Protein AF-A0AAW7YY35-F1 (afdb_monomer_lite)

Structure (mmCIF, N/CA/C/O backbone):
data_AF-A0AAW7YY35-F1
#
_entry.id   AF-A0AAW7YY35-F1
#
loop_
_atom_site.group_PDB
_atom_site.id
_atom_site.type_symbol
_atom_site.label_atom_id
_atom_site.label_alt_id
_atom_site.label_comp_id
_atom_site.label_asym_id
_atom_site.label_entity_id
_atom_site.label_seq_id
_atom_site.pdbx_PDB_ins_code
_atom_site.Cartn_x
_atom_site.Cartn_y
_atom_site.Cartn_z
_atom_site.occupancy
_atom_site.B_iso_or_equiv
_atom_site.auth_seq_id
_atom_site.auth_comp_id
_atom_site.auth_asym_id
_atom_site.auth_atom_id
_atom_site.pdbx_PDB_model_num
ATOM 1 N N . ILE A 1 1 ? 7.352 -0.177 8.536 1.00 81.12 1 ILE A N 1
ATOM 2 C CA . ILE A 1 1 ? 7.367 0.287 9.947 1.00 81.12 1 ILE A CA 1
ATOM 3 C C . ILE A 1 1 ? 7.583 1.785 9.914 1.00 81.12 1 ILE A C 1
ATOM 5 O O . ILE A 1 1 ? 8.542 2.205 9.272 1.00 81.12 1 ILE A O 1
ATOM 9 N N . LYS A 1 2 ? 6.680 2.553 10.526 1.00 89.75 2 LYS A N 1
ATOM 10 C CA . LYS A 1 2 ? 6.856 3.989 10.743 1.00 89.75 2 LYS A CA 1
ATOM 11 C C . LYS A 1 2 ? 7.141 4.203 12.227 1.00 89.75 2 LYS A C 1
ATOM 13 O O . LYS A 1 2 ? 6.463 3.597 13.051 1.00 89.75 2 LYS A O 1
ATOM 18 N N . LYS A 1 3 ? 8.161 4.991 12.553 1.00 93.75 3 LYS A N 1
ATOM 19 C CA . LYS A 1 3 ? 8.507 5.363 13.929 1.00 93.75 3 LYS A CA 1
ATOM 20 C C . LYS A 1 3 ? 8.646 6.879 13.987 1.00 93.75 3 LYS A C 1
ATOM 22 O O . LYS A 1 3 ? 9.444 7.420 13.223 1.00 93.75 3 LYS A O 1
ATOM 27 N N . SER A 1 4 ? 7.876 7.533 14.855 1.00 95.06 4 SER A N 1
ATOM 28 C CA . SER A 1 4 ? 8.021 8.976 15.081 1.00 95.06 4 SER A CA 1
ATOM 29 C C . SER A 1 4 ? 9.401 9.272 15.658 1.00 95.06 4 SER A C 1
ATOM 31 O O . SER A 1 4 ? 9.891 8.503 16.490 1.00 95.06 4 SER A O 1
ATOM 33 N N . ILE A 1 5 ? 10.019 10.353 15.193 1.00 94.81 5 ILE A N 1
ATOM 34 C CA . ILE A 1 5 ? 11.199 10.940 15.833 1.00 94.81 5 ILE A CA 1
ATOM 35 C C . ILE A 1 5 ? 10.723 12.045 16.779 1.00 94.81 5 ILE A C 1
ATOM 37 O O . ILE A 1 5 ? 11.043 12.006 17.962 1.00 94.81 5 ILE A O 1
ATOM 41 N N . ASP A 1 6 ? 9.897 12.956 16.264 1.00 94.94 6 ASP A N 1
ATOM 42 C CA . ASP A 1 6 ? 9.273 14.073 16.978 1.00 94.94 6 ASP A CA 1
ATOM 43 C C . ASP A 1 6 ? 7.925 14.433 16.309 1.00 94.94 6 ASP A C 1
ATOM 45 O O . ASP A 1 6 ? 7.353 13.605 15.592 1.00 94.94 6 ASP A O 1
ATOM 49 N N . GLU A 1 7 ? 7.399 15.634 16.572 1.00 93.25 7 GLU A N 1
ATOM 50 C CA . GLU A 1 7 ? 6.134 16.144 16.016 1.00 93.25 7 GLU A CA 1
ATOM 51 C C . GLU A 1 7 ? 6.201 16.466 14.513 1.00 93.25 7 GLU A C 1
ATOM 53 O O . GLU A 1 7 ? 5.165 16.574 13.858 1.00 93.25 7 GLU A O 1
ATOM 58 N N . GLN A 1 8 ? 7.402 16.622 13.952 1.00 93.88 8 GLN A N 1
ATOM 59 C CA . GLN A 1 8 ? 7.618 17.080 12.578 1.00 93.88 8 GLN A CA 1
ATOM 60 C C . GLN A 1 8 ? 8.188 15.983 11.673 1.00 93.88 8 GLN A C 1
ATOM 62 O O . GLN A 1 8 ? 7.997 16.024 10.456 1.00 93.88 8 GLN A O 1
ATOM 67 N N . ALA A 1 9 ? 8.873 14.988 12.240 1.00 94.38 9 ALA A N 1
ATOM 68 C CA . ALA A 1 9 ? 9.591 13.972 11.487 1.00 94.38 9 ALA A CA 1
ATOM 69 C C . ALA A 1 9 ? 9.317 12.539 11.965 1.00 94.38 9 ALA A C 1
ATOM 71 O O . ALA A 1 9 ? 9.166 12.231 13.149 1.00 94.38 9 ALA A O 1
ATOM 72 N N . TYR A 1 10 ? 9.338 11.611 11.006 1.00 95.56 10 TYR A N 1
ATOM 73 C CA . TYR A 1 10 ? 9.265 10.176 11.261 1.00 95.56 10 TYR A CA 1
ATOM 74 C C . TYR A 1 10 ? 10.197 9.397 10.332 1.00 95.56 10 TYR A C 1
ATOM 76 O O . TYR A 1 10 ? 10.460 9.790 9.196 1.00 95.56 10 TYR A O 1
ATOM 84 N N . VAL A 1 11 ? 10.655 8.235 10.798 1.00 95.69 11 VAL A N 1
ATOM 85 C CA . VAL A 1 11 ? 11.404 7.276 9.979 1.00 95.69 11 VAL A CA 1
ATOM 86 C C . VAL A 1 11 ? 10.445 6.256 9.394 1.00 95.69 11 VAL A C 1
ATOM 88 O O . VAL A 1 11 ? 9.667 5.627 10.118 1.00 95.69 11 VAL A O 1
ATOM 91 N N . GLN A 1 12 ? 10.552 6.021 8.089 1.00 95.38 12 GLN A N 1
ATOM 92 C CA . GLN A 1 12 ? 9.882 4.917 7.417 1.00 95.38 12 GLN A CA 1
ATOM 93 C C . GLN A 1 12 ? 10.899 3.880 6.953 1.00 95.38 12 GLN A C 1
ATOM 95 O O . GLN A 1 12 ? 11.724 4.136 6.081 1.00 95.38 12 GLN A O 1
ATOM 100 N N . ARG A 1 13 ? 10.795 2.662 7.489 1.00 93.50 13 ARG A N 1
ATOM 101 C CA . ARG A 1 13 ? 11.551 1.527 6.956 1.00 93.50 13 ARG A CA 1
ATOM 102 C C . ARG A 1 13 ? 10.914 1.056 5.654 1.00 93.50 13 ARG A C 1
ATOM 104 O O . ARG A 1 13 ? 9.771 0.586 5.674 1.00 93.50 13 ARG A O 1
ATOM 111 N N . ILE A 1 14 ? 11.681 1.126 4.571 1.00 89.25 14 ILE A N 1
ATOM 112 C CA . ILE A 1 14 ? 11.347 0.567 3.261 1.00 89.25 14 ILE A CA 1
ATOM 113 C C . ILE A 1 14 ? 12.175 -0.705 3.077 1.00 89.25 14 ILE A C 1
ATOM 115 O O . ILE A 1 14 ? 13.384 -0.704 3.287 1.00 89.25 14 ILE A O 1
ATOM 119 N N . THR A 1 15 ? 11.517 -1.804 2.724 1.00 86.44 15 THR A N 1
ATOM 120 C CA . THR A 1 15 ? 12.163 -3.092 2.446 1.00 86.44 15 THR A CA 1
ATOM 121 C C . THR A 1 15 ? 11.738 -3.566 1.063 1.00 86.44 15 THR A C 1
ATOM 123 O O . THR A 1 15 ? 10.561 -3.389 0.729 1.00 86.44 15 THR A O 1
ATOM 126 N N . PRO A 1 16 ? 12.630 -4.195 0.278 1.00 86.06 16 PRO A N 1
ATOM 127 C CA . PRO A 1 16 ? 12.242 -4.824 -0.979 1.00 86.06 16 PRO A CA 1
ATOM 128 C C . PRO A 1 16 ? 11.058 -5.780 -0.794 1.00 86.06 16 PRO A C 1
ATOM 130 O O . PRO A 1 16 ? 10.912 -6.417 0.256 1.00 86.06 16 PRO A O 1
ATOM 133 N N . ARG A 1 17 ? 10.198 -5.885 -1.812 1.00 85.06 17 ARG A N 1
ATOM 134 C CA . ARG A 1 17 ? 9.099 -6.857 -1.792 1.00 85.06 17 ARG A CA 1
ATOM 135 C C . ARG A 1 17 ? 9.664 -8.270 -1.916 1.00 85.06 17 ARG A C 1
ATOM 137 O O . ARG A 1 17 ? 10.615 -8.507 -2.655 1.00 85.06 17 ARG A O 1
ATOM 144 N N . LYS A 1 18 ? 9.046 -9.229 -1.223 1.00 87.06 18 LYS A N 1
ATOM 145 C CA . LYS A 1 18 ? 9.336 -10.648 -1.462 1.00 87.06 18 LYS A CA 1
ATOM 146 C C . LYS A 1 18 ? 8.724 -11.050 -2.804 1.00 87.06 18 LYS A C 1
ATOM 148 O O . LYS A 1 18 ? 7.665 -10.543 -3.174 1.00 87.06 18 LYS A O 1
ATOM 153 N N . LYS A 1 19 ? 9.342 -12.019 -3.486 1.00 83.50 19 LYS A N 1
ATOM 154 C CA . LYS A 1 19 ? 8.921 -12.488 -4.818 1.00 83.50 19 LYS A CA 1
ATOM 155 C C . LYS A 1 19 ? 7.419 -12.784 -4.914 1.00 83.50 19 LYS A C 1
ATOM 157 O O . LYS A 1 19 ? 6.786 -12.374 -5.872 1.00 83.50 19 LYS A O 1
ATOM 162 N N . ARG A 1 20 ? 6.838 -13.423 -3.890 1.00 86.75 20 ARG A N 1
ATOM 163 C CA . ARG A 1 20 ? 5.423 -13.847 -3.845 1.00 86.75 20 ARG A CA 1
ATOM 164 C C . ARG A 1 20 ? 4.505 -12.928 -3.028 1.00 86.75 20 ARG A C 1
ATOM 166 O O . ARG A 1 20 ? 3.432 -13.354 -2.621 1.00 86.75 20 ARG A O 1
ATOM 173 N N . SER A 1 21 ? 4.923 -11.701 -2.716 1.00 89.50 21 SER A N 1
ATOM 174 C CA . SER A 1 21 ? 4.057 -10.760 -1.994 1.00 89.50 21 SER A CA 1
ATOM 175 C C . SER A 1 21 ? 2.811 -10.411 -2.815 1.00 89.50 21 SER A C 1
ATOM 177 O O . SER A 1 21 ? 2.918 -10.165 -4.018 1.00 89.50 21 SER A O 1
ATOM 179 N N . ASN A 1 22 ? 1.652 -10.352 -2.156 1.00 89.94 22 ASN A N 1
ATOM 180 C CA . ASN A 1 22 ? 0.401 -9.900 -2.767 1.00 89.94 22 ASN A CA 1
ATOM 181 C C . ASN A 1 22 ? 0.475 -8.418 -3.156 1.00 89.94 22 ASN A C 1
ATOM 183 O O . ASN A 1 22 ? 1.213 -7.636 -2.544 1.00 89.94 22 ASN A O 1
ATOM 187 N N . TRP A 1 23 ? -0.329 -8.039 -4.146 1.00 92.88 23 TRP A N 1
ATOM 188 C CA . TRP A 1 23 ? -0.540 -6.653 -4.550 1.00 92.88 23 TRP A CA 1
ATOM 189 C C . TRP A 1 23 ? -1.918 -6.176 -4.105 1.00 92.88 23 TRP A C 1
ATOM 191 O O . TRP A 1 23 ? -2.872 -6.947 -4.074 1.00 92.88 23 TRP A O 1
ATOM 201 N N . SER A 1 24 ? -2.005 -4.900 -3.741 1.00 92.06 24 SER A N 1
ATOM 202 C CA . SER A 1 24 ? -3.274 -4.203 -3.546 1.00 92.06 24 SER A CA 1
ATOM 203 C C . SER A 1 24 ? -3.521 -3.283 -4.732 1.00 92.06 24 SER A C 1
ATOM 205 O O . SER A 1 24 ? -2.561 -2.798 -5.339 1.00 92.06 24 SER A O 1
ATOM 207 N N . LYS A 1 25 ? -4.788 -2.981 -5.016 1.00 90.81 25 LYS A N 1
ATOM 208 C CA . LYS A 1 25 ? -5.172 -2.072 -6.104 1.00 90.81 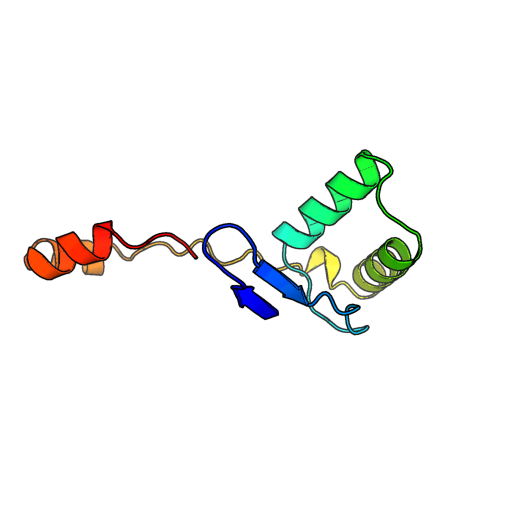25 LYS A CA 1
ATOM 209 C C . LYS A 1 25 ? -4.517 -0.688 -5.976 1.00 90.81 25 LYS A C 1
ATOM 211 O O . LYS A 1 25 ? -3.959 -0.154 -6.925 1.00 90.81 25 LYS A O 1
ATOM 216 N N . ARG A 1 26 ? -4.429 -0.155 -4.755 1.00 91.12 26 ARG A N 1
ATOM 217 C CA . ARG A 1 26 ? -3.711 1.105 -4.493 1.00 91.12 26 ARG A CA 1
ATOM 218 C C . ARG A 1 26 ? -2.223 1.035 -4.872 1.00 91.12 26 ARG A C 1
ATOM 220 O O . ARG A 1 26 ? -1.650 2.005 -5.362 1.00 91.12 26 ARG A O 1
ATOM 227 N N . ASN A 1 27 ? -1.565 -0.101 -4.631 1.00 92.50 27 ASN A N 1
ATOM 228 C CA . ASN A 1 27 ? -0.156 -0.268 -4.990 1.00 92.50 27 ASN A CA 1
ATOM 229 C C . ASN A 1 27 ? 0.043 -0.421 -6.503 1.00 92.50 27 ASN A C 1
ATOM 231 O O . ASN A 1 27 ? 1.070 0.043 -7.003 1.00 92.50 27 ASN A O 1
ATOM 235 N N . THR A 1 28 ? -0.897 -1.049 -7.220 1.00 94.69 28 THR A N 1
ATOM 236 C CA . THR A 1 28 ? -0.848 -1.118 -8.689 1.00 94.69 28 THR A CA 1
ATOM 237 C C . THR A 1 28 ? -1.032 0.275 -9.290 1.00 94.69 28 THR A C 1
ATOM 239 O O . THR A 1 28 ? -0.194 0.687 -10.084 1.00 94.69 28 THR A O 1
ATOM 242 N N . GLU A 1 29 ? -1.991 1.063 -8.796 1.00 95.38 29 GLU A N 1
ATOM 243 C CA . GLU A 1 29 ? -2.213 2.461 -9.209 1.00 95.38 29 GLU A CA 1
ATOM 244 C C . GLU A 1 29 ? -0.980 3.348 -8.958 1.00 95.38 29 GLU A C 1
ATOM 246 O O . GLU A 1 29 ? -0.555 4.126 -9.813 1.00 95.38 29 GLU A O 1
ATOM 251 N N . HIS A 1 30 ? -0.344 3.224 -7.786 1.00 95.38 30 HIS A N 1
ATOM 252 C CA . HIS A 1 30 ? 0.899 3.945 -7.503 1.00 95.38 30 HIS A CA 1
ATOM 253 C C . HIS A 1 30 ? 2.037 3.544 -8.445 1.00 95.38 30 HIS A C 1
ATOM 255 O O . HIS A 1 30 ? 2.810 4.406 -8.863 1.00 95.38 30 HIS A O 1
ATOM 261 N N . ALA A 1 31 ? 2.156 2.256 -8.770 1.00 95.50 31 ALA A N 1
ATOM 262 C CA . ALA A 1 31 ? 3.165 1.775 -9.701 1.00 95.50 31 ALA A CA 1
ATOM 263 C C . ALA A 1 31 ? 2.913 2.291 -11.126 1.00 95.50 31 ALA A C 1
ATOM 265 O O . ALA A 1 31 ? 3.849 2.775 -11.757 1.00 95.50 31 ALA A O 1
ATOM 266 N N . GLU A 1 32 ? 1.669 2.251 -11.599 1.00 97.19 32 GLU A N 1
ATOM 267 C CA . GLU A 1 32 ? 1.261 2.781 -12.905 1.00 97.19 32 GLU A CA 1
ATOM 268 C C . GLU A 1 32 ? 1.541 4.278 -13.018 1.00 97.19 32 GLU A C 1
ATOM 270 O O . GLU A 1 32 ? 2.169 4.711 -13.983 1.00 97.19 32 GLU A O 1
ATOM 275 N N . ARG A 1 33 ? 1.187 5.060 -11.991 1.00 98.25 33 ARG A N 1
ATOM 276 C CA . ARG A 1 33 ? 1.500 6.492 -11.941 1.00 98.25 33 ARG A CA 1
ATOM 277 C C . ARG A 1 33 ? 3.005 6.749 -12.033 1.00 98.25 33 ARG A C 1
ATOM 279 O O . ARG A 1 33 ? 3.438 7.604 -12.795 1.00 98.25 33 ARG A O 1
ATOM 286 N N . LEU A 1 34 ? 3.819 6.005 -11.284 1.00 97.81 34 LEU A N 1
ATOM 287 C CA . LEU A 1 34 ? 5.277 6.153 -11.330 1.00 97.81 34 LEU A CA 1
ATOM 288 C C . LEU A 1 34 ? 5.872 5.751 -12.687 1.00 97.81 34 LEU A C 1
ATOM 290 O O . LEU A 1 34 ? 6.873 6.336 -13.092 1.00 97.81 34 LEU A O 1
ATOM 294 N N . ILE A 1 35 ? 5.285 4.772 -13.381 1.00 98.00 35 ILE A N 1
ATOM 295 C CA . ILE A 1 35 ? 5.675 4.415 -14.752 1.00 98.00 35 ILE A CA 1
ATOM 296 C C . ILE A 1 35 ? 5.338 5.564 -15.705 1.00 98.00 35 ILE A C 1
ATOM 298 O O . ILE A 1 35 ? 6.207 5.990 -16.460 1.00 98.00 35 ILE A O 1
ATOM 302 N N . ALA A 1 36 ? 4.118 6.101 -15.630 1.00 98.31 36 ALA A N 1
ATOM 303 C CA . ALA A 1 36 ? 3.680 7.219 -16.464 1.00 98.31 36 ALA A CA 1
ATOM 304 C C . ALA A 1 36 ? 4.525 8.488 -16.240 1.00 98.31 36 ALA A C 1
ATOM 306 O O . ALA A 1 36 ? 4.843 9.198 -17.186 1.00 98.31 36 ALA A O 1
ATOM 307 N N . GLU A 1 37 ? 4.942 8.740 -14.997 1.00 98.25 37 GLU A N 1
ATOM 308 C CA . GLU A 1 37 ? 5.832 9.850 -14.630 1.00 98.25 37 GLU A CA 1
ATOM 309 C C . GLU A 1 37 ? 7.321 9.578 -14.943 1.00 98.25 37 GLU A C 1
ATOM 311 O O . GLU A 1 37 ? 8.167 10.409 -14.621 1.00 98.25 37 GLU A O 1
ATOM 316 N N . ASN A 1 38 ? 7.675 8.421 -15.517 1.00 97.56 38 ASN A N 1
ATOM 317 C CA . ASN A 1 38 ? 9.059 7.982 -15.752 1.00 97.56 38 ASN A CA 1
ATOM 318 C C . ASN A 1 38 ? 9.946 7.984 -14.484 1.00 97.56 38 ASN A C 1
ATOM 320 O O . ASN A 1 38 ? 11.145 8.255 -14.520 1.00 97.56 38 ASN A O 1
ATOM 324 N N . ARG A 1 39 ? 9.340 7.692 -13.328 1.00 97.81 39 ARG A N 1
ATOM 325 C CA . ARG A 1 39 ? 10.001 7.605 -12.012 1.00 97.81 39 ARG A CA 1
ATOM 326 C C . ARG A 1 39 ? 10.184 6.167 -11.533 1.00 97.81 39 ARG A C 1
ATOM 328 O O . ARG A 1 39 ? 10.799 5.935 -10.491 1.00 97.81 39 ARG A O 1
ATOM 335 N N . MET A 1 40 ? 9.609 5.201 -12.247 1.00 96.88 40 MET A N 1
ATOM 336 C CA . MET A 1 40 ? 9.777 3.784 -11.956 1.00 96.88 40 MET A CA 1
ATOM 337 C C . MET A 1 40 ? 11.159 3.306 -12.411 1.00 96.88 40 MET A C 1
ATOM 339 O O . MET A 1 40 ? 11.529 3.464 -13.567 1.00 96.88 40 MET A O 1
ATOM 343 N N . MET A 1 41 ? 11.895 2.672 -11.501 1.00 95.62 41 MET A N 1
ATOM 344 C CA . MET A 1 41 ? 13.207 2.083 -11.783 1.00 95.62 41 MET A CA 1
ATOM 345 C C . MET A 1 41 ? 13.088 0.603 -12.171 1.00 95.62 41 MET A C 1
ATOM 347 O O . MET A 1 41 ? 12.131 -0.072 -11.779 1.00 95.62 41 MET A O 1
ATOM 351 N N . GLU A 1 42 ? 14.111 0.057 -12.838 1.00 95.88 42 GLU A N 1
ATOM 352 C CA . GLU A 1 42 ? 14.145 -1.348 -13.285 1.00 95.88 42 GLU A CA 1
ATOM 353 C C . GLU A 1 42 ? 13.870 -2.366 -12.172 1.00 95.88 42 GLU A C 1
ATOM 355 O O . GLU A 1 42 ? 13.100 -3.306 -12.364 1.00 95.88 42 GLU A O 1
ATOM 360 N N . ALA A 1 43 ? 14.409 -2.151 -10.969 1.00 92.31 43 ALA A N 1
ATOM 361 C CA . ALA A 1 43 ? 14.144 -3.030 -9.827 1.00 92.31 43 ALA A CA 1
ATOM 362 C C . ALA A 1 43 ? 12.641 -3.121 -9.485 1.00 92.31 43 ALA A C 1
ATOM 364 O O . ALA A 1 43 ? 12.142 -4.175 -9.090 1.00 92.31 43 ALA A O 1
ATOM 365 N N . GLY A 1 44 ? 11.894 -2.027 -9.665 1.00 92.88 44 GLY A N 1
ATOM 366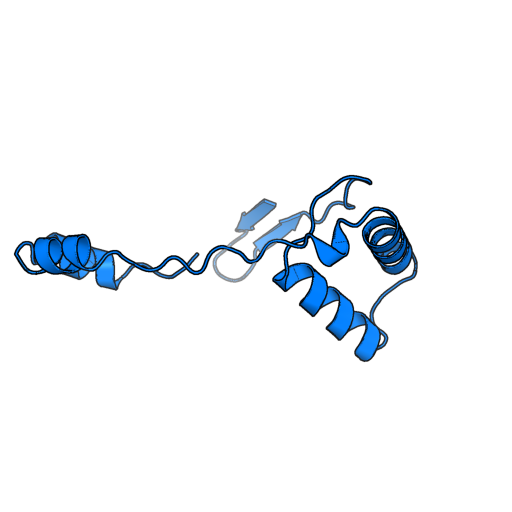 C CA . GLY A 1 44 ? 10.443 -2.018 -9.512 1.00 92.88 44 GLY A CA 1
ATOM 367 C C . GLY A 1 44 ? 9.735 -2.728 -10.666 1.00 92.88 44 GLY A C 1
ATOM 368 O O . GLY A 1 44 ? 8.833 -3.531 -10.418 1.00 92.88 44 GLY A O 1
ATOM 369 N N . LEU A 1 45 ? 10.181 -2.491 -11.906 1.00 95.38 45 LEU A N 1
ATOM 370 C CA . LEU A 1 45 ? 9.634 -3.120 -13.113 1.00 95.38 45 LEU A CA 1
ATOM 371 C C . LEU A 1 45 ? 9.772 -4.643 -13.097 1.00 95.38 45 LEU A C 1
ATOM 373 O O . LEU A 1 45 ? 8.844 -5.328 -13.520 1.00 95.38 45 LEU A O 1
ATOM 377 N N . VAL A 1 46 ? 10.882 -5.181 -12.584 1.00 94.38 46 VAL A N 1
ATOM 378 C CA . VAL A 1 46 ? 11.069 -6.633 -12.418 1.00 94.38 46 VAL A CA 1
ATOM 379 C C . VAL A 1 46 ? 9.932 -7.228 -11.585 1.00 94.38 46 VAL A C 1
ATOM 381 O O . VAL A 1 46 ? 9.281 -8.172 -12.021 1.00 94.38 46 VAL A O 1
ATOM 384 N N . HIS A 1 47 ? 9.610 -6.628 -10.437 1.00 93.69 47 HIS A N 1
ATOM 385 C CA . HIS A 1 47 ? 8.526 -7.122 -9.585 1.00 93.69 47 HIS A CA 1
ATOM 386 C C . HIS A 1 47 ? 7.134 -6.961 -10.203 1.00 93.69 47 HIS A C 1
ATOM 388 O O . HIS A 1 47 ? 6.253 -7.772 -9.924 1.00 93.69 47 HIS A O 1
ATOM 394 N N . ILE A 1 48 ? 6.920 -5.919 -11.011 1.00 94.38 48 ILE A N 1
ATOM 395 C CA . ILE A 1 48 ? 5.661 -5.722 -11.744 1.00 94.38 48 ILE A CA 1
ATOM 396 C C . ILE A 1 48 ? 5.502 -6.813 -12.804 1.00 94.38 48 ILE A C 1
ATOM 398 O O . ILE A 1 48 ? 4.442 -7.424 -12.898 1.00 94.38 48 ILE A O 1
ATOM 402 N N . ARG A 1 49 ? 6.566 -7.102 -13.565 1.00 95.19 49 ARG A N 1
ATOM 403 C CA . ARG A 1 49 ? 6.583 -8.170 -14.572 1.00 95.19 49 ARG A CA 1
ATOM 404 C C . ARG A 1 49 ? 6.326 -9.539 -13.948 1.00 95.19 49 ARG A C 1
ATOM 406 O O . ARG A 1 49 ? 5.482 -10.269 -14.449 1.00 95.19 49 ARG A O 1
ATOM 413 N N . GLU A 1 50 ? 6.991 -9.859 -12.837 1.00 94.19 50 GLU A N 1
ATOM 414 C CA . GLU A 1 50 ? 6.748 -11.109 -12.104 1.00 94.19 50 GLU A CA 1
ATOM 415 C C . GLU A 1 50 ? 5.294 -11.227 -11.634 1.00 94.19 50 GLU A C 1
ATOM 417 O O . GLU A 1 50 ? 4.698 -12.288 -11.779 1.00 94.19 50 GLU A O 1
ATOM 422 N N . ALA A 1 51 ? 4.720 -10.145 -11.099 1.00 93.94 51 ALA A N 1
ATOM 423 C CA . ALA A 1 51 ? 3.350 -10.142 -10.592 1.00 93.94 51 ALA A CA 1
ATOM 424 C C . ALA A 1 51 ? 2.289 -10.272 -11.691 1.00 93.94 51 ALA A C 1
ATOM 426 O O . ALA A 1 51 ? 1.253 -10.883 -11.463 1.00 93.94 51 ALA A O 1
ATOM 427 N N . LYS A 1 52 ? 2.542 -9.703 -12.874 1.00 94.69 52 LYS A N 1
ATOM 428 C CA . LYS A 1 52 ? 1.686 -9.892 -14.054 1.00 94.69 52 LYS A CA 1
ATOM 429 C C . LYS A 1 52 ? 1.808 -11.308 -14.613 1.00 94.69 52 LYS A C 1
ATOM 431 O O . LYS A 1 52 ? 0.819 -11.916 -14.993 1.00 94.69 52 LYS A O 1
ATOM 436 N N . ALA A 1 53 ? 3.023 -11.859 -14.636 1.00 94.69 53 ALA A N 1
ATOM 437 C CA . ALA A 1 53 ? 3.264 -13.205 -15.149 1.00 94.69 53 ALA A CA 1
ATOM 438 C C . ALA A 1 53 ? 2.606 -14.301 -14.295 1.00 94.69 53 ALA A C 1
ATOM 440 O O . ALA A 1 53 ? 2.232 -15.341 -14.829 1.00 94.69 53 ALA A O 1
ATOM 441 N N . ASP A 1 54 ? 2.476 -14.086 -12.983 1.00 93.38 54 ASP A N 1
ATOM 442 C CA . ASP A 1 54 ? 1.881 -15.056 -12.058 1.00 93.38 54 ASP A CA 1
ATOM 443 C C . ASP A 1 54 ? 0.471 -14.684 -11.562 1.00 93.38 54 ASP A C 1
ATOM 445 O O . ASP A 1 54 ? -0.048 -15.329 -10.649 1.00 93.38 54 ASP A O 1
ATOM 449 N N . GLY A 1 55 ? -0.163 -13.677 -12.175 1.00 92.19 55 GLY A N 1
ATOM 450 C CA . GLY A 1 55 ? -1.561 -13.304 -11.937 1.00 92.19 55 GLY A CA 1
ATOM 451 C C . GLY A 1 55 ? -1.820 -12.488 -10.666 1.00 92.19 55 GLY A C 1
ATOM 452 O O . GLY A 1 55 ? -2.961 -12.102 -10.408 1.00 92.19 55 GLY A O 1
ATOM 453 N N . ARG A 1 56 ? -0.794 -12.205 -9.848 1.00 93.56 56 ARG A N 1
ATOM 454 C CA . ARG A 1 56 ? -0.941 -11.399 -8.619 1.00 93.56 56 ARG A CA 1
ATOM 455 C C . ARG A 1 56 ? -1.303 -9.946 -8.893 1.00 93.56 56 ARG A C 1
ATOM 457 O O . ARG A 1 56 ? -1.840 -9.281 -8.008 1.00 93.56 56 ARG A O 1
ATOM 464 N N . TRP A 1 57 ? -0.929 -9.436 -10.062 1.00 93.75 57 TRP A N 1
ATOM 465 C CA . TRP A 1 57 ? -1.259 -8.080 -10.480 1.00 93.75 57 TRP A CA 1
ATOM 466 C C . TRP A 1 57 ? -2.759 -7.944 -10.746 1.00 93.75 57 TRP A C 1
ATOM 468 O O . TRP A 1 57 ? -3.396 -7.016 -10.259 1.00 93.75 57 TRP A O 1
ATOM 478 N N . GLU A 1 58 ? -3.334 -8.903 -11.461 1.00 90.50 58 GLU A N 1
ATOM 479 C CA . GLU A 1 58 ? -4.754 -8.970 -11.799 1.00 90.50 58 GLU A CA 1
ATOM 480 C C . GLU A 1 58 ? -5.590 -9.339 -10.570 1.00 90.50 58 GLU A C 1
ATOM 482 O O . GLU A 1 58 ? -6.675 -8.799 -10.368 1.00 90.50 58 GLU A O 1
ATOM 487 N N . SER A 1 59 ? -5.055 -10.196 -9.694 1.00 89.38 59 SER A N 1
ATOM 488 C CA . SER A 1 59 ? -5.668 -10.538 -8.409 1.00 89.38 59 SER A CA 1
ATOM 489 C C . SER A 1 59 ? -5.462 -9.462 -7.332 1.00 89.38 59 SER A C 1
ATOM 491 O O . SER A 1 59 ? -5.623 -9.757 -6.142 1.00 89.38 59 SER A O 1
ATOM 493 N N . ALA A 1 60 ? -5.021 -8.253 -7.697 1.00 89.62 60 ALA A N 1
ATOM 494 C CA . ALA A 1 60 ? -4.742 -7.206 -6.729 1.00 89.62 60 ALA A CA 1
ATOM 495 C C . ALA A 1 60 ? -6.016 -6.853 -5.957 1.00 89.62 60 ALA A C 1
ATOM 497 O O . ALA A 1 60 ? -6.998 -6.360 -6.514 1.00 89.62 60 ALA A O 1
ATOM 498 N N . TYR A 1 61 ? -6.001 -7.106 -4.651 1.00 81.50 61 TYR A N 1
ATOM 499 C CA . TYR A 1 61 ? -7.195 -6.924 -3.840 1.00 81.50 61 TYR A CA 1
ATOM 500 C C . TYR A 1 61 ? -7.498 -5.433 -3.676 1.00 81.50 61 TYR A C 1
ATOM 502 O O . TYR A 1 61 ? -6.607 -4.597 -3.466 1.00 81.50 61 TYR A O 1
ATOM 510 N N . VAL A 1 62 ? -8.780 -5.096 -3.749 1.00 74.00 62 VAL A N 1
ATOM 511 C CA . VAL A 1 62 ? -9.274 -3.810 -3.264 1.00 74.00 62 VAL A CA 1
ATOM 512 C C . VAL A 1 62 ? -9.267 -3.907 -1.743 1.00 74.00 62 VAL A C 1
ATOM 514 O O . VAL A 1 62 ? -9.741 -4.902 -1.191 1.00 74.00 62 VAL A O 1
ATOM 517 N N . VAL A 1 63 ? -8.691 -2.922 -1.048 1.00 66.44 63 VAL A N 1
ATOM 518 C CA . VAL A 1 63 ? -8.954 -2.787 0.392 1.00 66.44 63 VAL A CA 1
ATOM 519 C C . VAL A 1 63 ? -10.465 -2.659 0.498 1.00 66.44 63 VAL A C 1
ATOM 521 O O . VAL A 1 63 ? -11.014 -1.751 -0.119 1.00 66.44 63 VAL A O 1
ATOM 524 N N . SER A 1 64 ? -11.127 -3.615 1.152 1.00 60.53 64 SER A N 1
ATOM 525 C CA . SER A 1 64 ? -12.587 -3.679 1.181 1.00 60.53 64 SER A CA 1
ATOM 526 C C . SER A 1 64 ? -13.138 -2.303 1.532 1.00 60.53 64 SER A C 1
ATOM 528 O O . SER A 1 64 ? -12.769 -1.756 2.575 1.00 60.53 64 SER A O 1
ATOM 530 N N . GLU A 1 65 ? -13.993 -1.745 0.675 1.00 65.31 65 GLU A N 1
ATOM 531 C CA . GLU A 1 65 ? -14.813 -0.610 1.076 1.00 65.31 65 GLU A CA 1
ATOM 532 C C . GLU A 1 65 ? -15.659 -1.095 2.247 1.00 65.31 65 GLU A C 1
ATOM 534 O O . GLU A 1 65 ? -16.593 -1.877 2.083 1.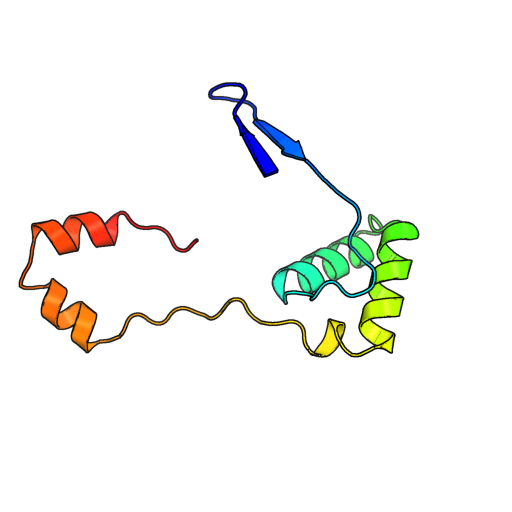00 65.31 65 GLU A O 1
ATOM 539 N N . MET A 1 66 ? -15.250 -0.718 3.457 1.00 71.81 66 MET A N 1
ATOM 540 C CA . MET A 1 66 ? -15.962 -1.089 4.664 1.00 71.81 66 MET A CA 1
ATOM 541 C C . MET A 1 66 ? -17.258 -0.285 4.673 1.00 71.81 66 MET A C 1
ATOM 543 O O . MET A 1 66 ? -17.266 0.909 4.975 1.00 71.81 66 MET A O 1
ATOM 547 N N . GLN A 1 67 ? -18.338 -0.936 4.255 1.00 82.75 67 GLN A N 1
ATOM 548 C CA . GLN A 1 67 ? -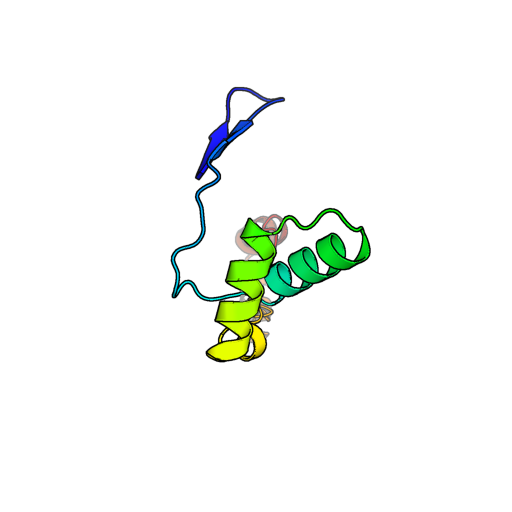19.685 -0.418 4.416 1.00 82.75 67 GLN A CA 1
ATOM 549 C C . GLN A 1 67 ? -20.108 -0.693 5.852 1.00 82.75 67 GLN A C 1
ATOM 551 O O . GLN A 1 67 ? -20.032 -1.828 6.324 1.00 82.75 67 GLN A O 1
ATOM 556 N N . VAL A 1 68 ? -20.494 0.364 6.558 1.00 86.62 68 VAL A N 1
ATOM 557 C CA . VAL A 1 68 ? -21.004 0.242 7.921 1.00 86.62 68 VAL A CA 1
ATOM 558 C C . VAL A 1 68 ? -22.435 -0.292 7.822 1.00 86.62 68 VAL A C 1
ATOM 560 O O . VAL A 1 68 ? -23.239 0.328 7.121 1.00 86.62 68 VAL A O 1
ATOM 563 N N . PRO A 1 69 ? -22.761 -1.428 8.462 1.00 92.00 69 PRO 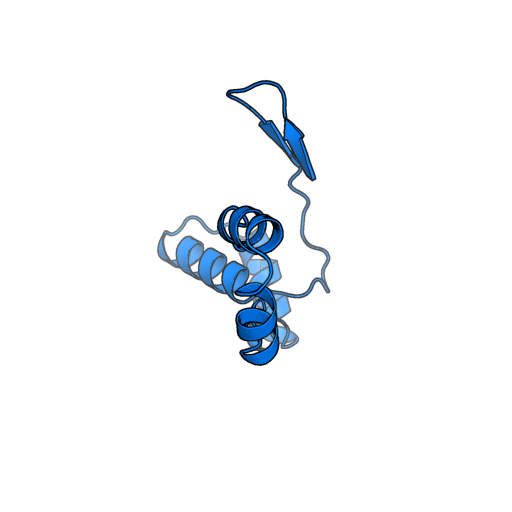A N 1
ATOM 564 C CA . PRO A 1 69 ? -24.111 -1.979 8.440 1.00 92.00 69 PRO A CA 1
ATOM 565 C C . PRO A 1 69 ? -25.151 -0.989 8.982 1.00 92.00 69 PRO A C 1
ATOM 567 O O . PRO A 1 69 ? -24.888 -0.263 9.943 1.00 92.00 69 PRO A O 1
ATOM 570 N N . THR A 1 70 ? -26.330 -0.941 8.361 1.00 92.06 70 THR A N 1
ATOM 571 C CA . THR A 1 70 ? -27.392 0.008 8.736 1.00 92.06 70 THR A CA 1
ATOM 572 C C . THR A 1 70 ? -27.928 -0.256 10.142 1.00 92.06 70 THR A C 1
ATOM 574 O O . THR A 1 70 ? -28.126 0.685 10.901 1.00 92.06 70 THR A O 1
ATOM 577 N N . ASP A 1 71 ? -28.066 -1.524 10.522 1.00 94.50 71 ASP A N 1
ATOM 578 C CA . ASP A 1 71 ? -28.483 -1.956 11.861 1.00 94.50 71 ASP A CA 1
ATOM 579 C C . ASP A 1 71 ? -27.514 -1.484 12.958 1.00 94.50 71 ASP A C 1
ATOM 581 O O . ASP A 1 71 ? -27.933 -1.085 14.045 1.00 94.50 71 ASP A O 1
ATOM 585 N N . PHE A 1 72 ? -26.211 -1.46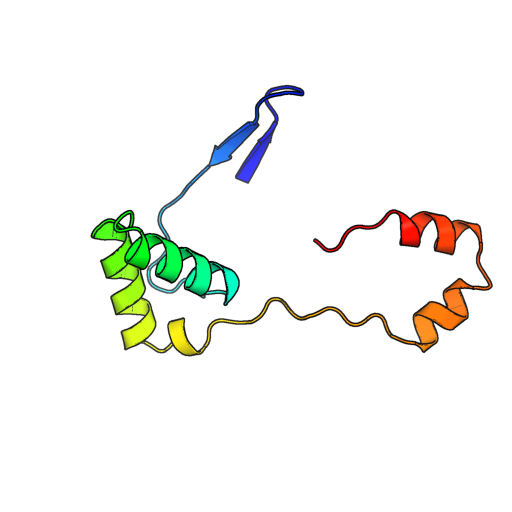2 12.667 1.00 93.00 72 PHE A N 1
ATOM 586 C CA . PHE A 1 72 ? -25.212 -0.900 13.572 1.00 93.00 72 PHE A CA 1
ATOM 587 C C . PHE A 1 72 ? -25.388 0.613 13.752 1.00 93.00 72 PHE A C 1
ATOM 589 O O . PHE A 1 72 ? -25.283 1.098 14.877 1.00 93.00 72 PHE A O 1
ATOM 596 N N . LEU A 1 73 ? -25.660 1.355 12.671 1.00 91.69 73 LEU A N 1
ATOM 597 C CA . LEU A 1 73 ? -25.891 2.803 12.738 1.00 91.69 73 LEU A CA 1
ATOM 598 C C . LEU A 1 73 ? -27.162 3.132 13.529 1.00 91.69 73 LEU A C 1
ATOM 600 O O . LEU A 1 73 ? -27.134 4.028 14.368 1.00 91.69 73 LEU A O 1
ATOM 604 N N . GLU A 1 74 ? -28.240 2.377 13.322 1.00 93.19 74 GLU A N 1
ATOM 605 C CA . GLU A 1 74 ? -29.490 2.528 14.075 1.00 93.19 74 GLU A CA 1
ATOM 606 C C . GLU A 1 74 ? -29.273 2.295 15.575 1.00 93.19 74 GLU A C 1
ATOM 608 O O . GLU A 1 74 ? -29.650 3.128 16.395 1.00 93.19 74 GLU A O 1
ATOM 613 N N . ALA A 1 75 ? -28.566 1.224 15.950 1.00 93.81 75 ALA A N 1
ATOM 614 C CA . ALA A 1 75 ? -28.237 0.946 17.349 1.00 93.81 75 ALA A CA 1
ATOM 615 C C . ALA A 1 75 ? -27.277 1.978 17.981 1.00 93.81 75 ALA A C 1
ATOM 617 O O . ALA A 1 75 ? -27.138 2.033 19.210 1.00 93.81 75 ALA A O 1
ATOM 618 N N . LEU A 1 76 ? -26.572 2.762 17.159 1.00 93.81 76 LEU A N 1
ATOM 619 C CA . LEU A 1 76 ? -25.635 3.792 17.599 1.00 93.81 76 LEU A CA 1
ATOM 620 C C . LEU A 1 76 ? -26.339 5.115 17.931 1.00 93.81 76 LEU A C 1
ATOM 622 O O . LEU A 1 76 ? -25.868 5.835 18.813 1.00 93.81 76 LEU A O 1
ATOM 626 N N . GLU A 1 77 ? -27.474 5.412 17.289 1.00 92.69 77 GLU A N 1
ATOM 627 C CA . GLU A 1 77 ? -28.291 6.604 17.570 1.00 92.69 77 GLU A CA 1
ATOM 628 C C . GLU A 1 77 ? -28.763 6.648 19.031 1.00 92.69 77 GLU A C 1
ATOM 630 O O . GLU A 1 77 ? -28.707 7.697 19.675 1.00 92.69 77 GLU A O 1
ATOM 635 N N . ASP A 1 78 ? -29.097 5.490 19.603 1.00 93.50 78 ASP A N 1
ATOM 636 C CA . ASP A 1 78 ? -29.525 5.359 21.001 1.00 93.50 78 ASP A CA 1
ATOM 637 C C . ASP A 1 78 ? -28.376 5.533 22.019 1.00 93.50 78 ASP A C 1
ATOM 639 O O . ASP A 1 78 ? -28.593 5.494 23.235 1.00 93.50 78 ASP A O 1
ATOM 643 N N . LYS A 1 79 ? -27.127 5.716 21.560 1.00 95.75 79 LYS A N 1
ATOM 644 C CA . LYS A 1 79 ? -25.925 5.809 22.409 1.00 95.75 79 LYS A CA 1
ATOM 645 C C . LYS A 1 79 ? -25.088 7.052 22.078 1.00 95.75 79 LYS A C 1
ATOM 647 O O . LYS A 1 79 ? -24.041 6.937 21.436 1.00 95.75 79 LYS A O 1
ATOM 652 N N . PRO A 1 80 ? -25.443 8.233 22.622 1.00 91.81 80 PRO A N 1
ATOM 653 C CA . PRO A 1 80 ? -24.816 9.510 22.268 1.00 91.81 80 PRO A CA 1
ATOM 654 C C . PRO A 1 80 ? -23.290 9.548 22.449 1.00 91.81 80 PRO A C 1
ATOM 656 O O . PRO A 1 80 ? -22.580 10.098 21.612 1.00 91.81 80 PRO A O 1
ATOM 659 N N . GLN A 1 81 ? -22.763 8.932 23.515 1.00 94.56 81 GLN A N 1
ATOM 660 C CA . GLN A 1 81 ? -21.313 8.869 23.757 1.00 94.56 81 GLN A CA 1
ATOM 661 C C . GLN A 1 81 ? -20.585 7.973 22.744 1.00 94.56 81 GLN A C 1
ATOM 663 O O . GLN A 1 81 ? -19.486 8.306 22.304 1.00 94.56 81 GLN A O 1
ATOM 668 N N . ALA A 1 82 ? -21.193 6.846 22.362 1.00 93.25 82 ALA A N 1
ATOM 669 C CA . ALA A 1 82 ? -20.615 5.932 21.381 1.00 93.25 82 ALA A CA 1
ATOM 670 C C . ALA A 1 82 ? -20.662 6.539 19.973 1.00 93.25 82 ALA A C 1
ATOM 672 O O . ALA A 1 82 ? -19.679 6.439 19.243 1.00 93.25 82 ALA A O 1
ATOM 673 N N . LYS A 1 83 ? -21.761 7.225 19.634 1.00 92.69 83 LYS A N 1
ATOM 674 C CA . LYS A 1 83 ? -21.908 7.982 18.389 1.00 92.69 83 LYS A CA 1
ATOM 675 C C . LYS A 1 83 ? -20.837 9.064 18.257 1.00 92.69 83 LYS A C 1
ATOM 677 O O . LYS A 1 83 ? -20.098 9.070 17.281 1.00 92.69 83 LYS A O 1
ATOM 682 N N . ALA A 1 84 ? -20.667 9.890 19.291 1.00 93.50 84 ALA A N 1
ATOM 683 C CA . ALA A 1 84 ? -19.657 10.945 19.291 1.00 93.50 84 ALA A CA 1
ATOM 684 C C . ALA A 1 84 ? -18.232 10.402 19.093 1.00 93.50 84 ALA A C 1
ATOM 686 O O . ALA A 1 84 ? -17.446 11.001 18.369 1.00 93.50 84 ALA A O 1
ATOM 687 N N . PHE A 1 85 ? -17.890 9.261 19.705 1.00 93.81 85 PHE A N 1
ATOM 688 C CA . PHE A 1 85 ? -16.592 8.623 19.481 1.00 93.81 85 PHE A CA 1
ATOM 689 C C . PHE A 1 85 ? -16.468 8.054 18.064 1.00 93.81 85 PHE A C 1
ATOM 691 O O . PHE A 1 85 ? -15.450 8.272 17.410 1.00 93.81 85 PHE A O 1
ATOM 698 N N . PHE A 1 86 ? -17.497 7.360 17.577 1.00 91.69 86 PHE A N 1
ATOM 699 C CA . PHE A 1 86 ? -17.524 6.801 16.227 1.00 91.69 86 PHE A CA 1
ATOM 700 C C . PHE A 1 86 ? -17.302 7.877 15.154 1.00 91.69 86 PHE A C 1
ATOM 702 O O . PHE A 1 86 ? -16.509 7.658 14.242 1.00 91.69 86 PHE A O 1
ATOM 709 N N . ASP A 1 87 ? -17.889 9.063 15.323 1.00 90.44 87 ASP A N 1
ATOM 710 C CA . ASP A 1 87 ? -17.726 10.201 14.409 1.00 90.44 87 ASP A CA 1
ATOM 711 C C . ASP A 1 87 ? -16.285 10.752 14.364 1.00 90.44 87 ASP A C 1
ATOM 713 O O . ASP A 1 87 ? -15.893 11.398 13.391 1.00 90.44 87 ASP A O 1
ATOM 717 N N . THR A 1 88 ? -15.459 10.480 15.384 1.00 93.06 88 THR A N 1
ATOM 718 C CA . THR A 1 88 ? -14.026 10.839 15.374 1.00 93.06 88 THR A CA 1
ATOM 719 C C . THR A 1 88 ? -13.144 9.825 14.648 1.00 93.06 88 THR A C 1
ATOM 721 O O . THR A 1 88 ? -11.974 10.111 14.372 1.00 93.06 88 THR A O 1
ATOM 724 N N . LEU A 1 89 ? -13.666 8.634 14.341 1.00 89.12 89 LEU A N 1
ATOM 725 C CA . LEU A 1 89 ? -12.895 7.588 13.684 1.00 89.12 89 LEU A CA 1
ATOM 726 C C . LEU A 1 89 ? -12.696 7.927 12.206 1.00 89.12 89 LEU A C 1
ATOM 728 O O . LEU A 1 89 ? -13.628 8.243 11.471 1.00 89.12 89 LEU A O 1
ATOM 732 N N . THR A 1 90 ? -11.456 7.806 11.742 1.00 77.12 90 THR A N 1
ATOM 733 C CA . THR A 1 90 ? -11.126 7.933 10.321 1.00 77.12 90 THR A CA 1
ATOM 734 C C . THR A 1 90 ? -11.013 6.555 9.684 1.00 77.12 90 THR A C 1
ATOM 736 O O . THR A 1 90 ? -10.592 5.586 10.321 1.00 77.12 90 THR A O 1
ATOM 739 N N . LYS A 1 91 ? -11.380 6.456 8.400 1.00 66.00 91 LYS A N 1
ATOM 740 C CA . LYS A 1 91 ? -11.113 5.251 7.606 1.00 66.00 91 LYS A CA 1
ATOM 741 C C . LYS A 1 91 ? -9.596 5.027 7.572 1.00 66.00 91 LYS A C 1
ATOM 743 O O . LYS A 1 91 ? -8.865 5.911 7.126 1.00 66.00 91 LYS A O 1
ATOM 748 N N . SER A 1 92 ? -9.145 3.877 8.074 1.00 58.19 92 SER A N 1
ATOM 749 C CA . SER A 1 92 ? -7.734 3.453 8.039 1.00 58.19 92 SER A CA 1
ATOM 750 C C . SER A 1 92 ? -7.390 2.702 6.758 1.00 58.19 92 SER A C 1
ATOM 752 O O . SER A 1 92 ? -8.260 1.949 6.268 1.00 58.19 92 SER A O 1
#

pLDDT: mean 90.49, std 8.16, range [58.19, 98.31]

Secondary structure (DSSP, 8-state):
-EEESSSS-EEE---PPPTT---BHHHHHHHHHHHHTT---HHHHHHHHHHHHTTTTTT-BPPP--PPPHHHHHHHHT-HHHHHHHHHPPP-

InterPro domains:
  IPR059456 Domain of unknown function DUF8412 [PF28474] (2-45)

Foldseek 3Di:
DWADPDPPDIDDDDDQDDLPDAAAPVRLVVQVVCVVVVNDDPSNVVSVVSCVVVVRSVVHHYPDPDDDDPVNVVVCVVPVVSVVVVVPDDDD

Organism: NCBI:txid3062664

Sequence (92 aa):
IKKSIDEQAYVQRITPRKKRSNWSKRNTEHAERLIAENRMMEAGLVHIREAKADGRWESAYVVSEMQVPTDFLEALEDKPQAKAFFDTLTKS

Radius of gyration: 19.44 Å; chains: 1; bounding box: 44×32×40 Å